Protein AF-A0A091S626-F1 (afdb_monomer)

Secondary structure (DSSP, 8-state):
-TT--EEEEEE-GGGHHHHHHHHHHHHHHTTSTTSPPEEEEEE-SS-EEEEEE--S--HHHHHH-TT---TT----

pLDDT: mean 91.83, std 7.92, range [59.0, 98.12]

Structure (mmCIF, N/CA/C/O backbone):
data_AF-A0A091S626-F1
#
_entry.id   AF-A0A091S626-F1
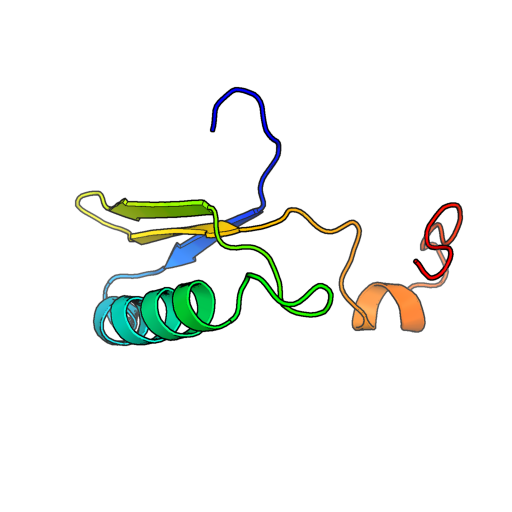#
loop_
_atom_site.group_PDB
_atom_site.id
_atom_site.type_symbol
_atom_site.label_atom_id
_atom_site.label_alt_id
_atom_site.label_comp_id
_atom_site.label_asym_id
_atom_site.label_entity_id
_atom_site.label_seq_id
_atom_site.pdbx_PDB_ins_code
_atom_site.Cartn_x
_atom_site.Cartn_y
_atom_site.Cartn_z
_atom_site.occupancy
_atom_site.B_iso_or_equiv
_atom_site.auth_seq_id
_atom_site.auth_comp_id
_atom_site.auth_asym_id
_atom_site.auth_atom_id
_atom_site.pdbx_PDB_model_num
ATOM 1 N N . PHE A 1 1 ? -13.653 -7.075 0.392 1.00 68.50 1 PHE A N 1
ATOM 2 C CA . PHE A 1 1 ? -14.021 -5.878 -0.388 1.00 68.50 1 PHE A CA 1
ATOM 3 C C . PHE A 1 1 ? -14.820 -6.294 -1.621 1.00 68.50 1 PHE A C 1
ATOM 5 O O . PHE A 1 1 ? -14.304 -6.211 -2.723 1.00 68.50 1 PHE A O 1
ATOM 12 N N . GLU A 1 2 ? -16.028 -6.848 -1.436 1.00 84.19 2 GLU A N 1
ATOM 13 C CA . GLU A 1 2 ? -16.919 -7.246 -2.555 1.00 84.19 2 GLU A CA 1
ATOM 14 C C . GLU A 1 2 ? -16.256 -8.152 -3.620 1.00 84.19 2 GLU A C 1
ATOM 16 O O . GLU A 1 2 ? -16.433 -7.979 -4.819 1.00 84.19 2 GLU A O 1
ATOM 21 N N . GLY A 1 3 ? -15.415 -9.102 -3.191 1.00 86.62 3 GLY A N 1
ATOM 22 C CA . GLY A 1 3 ? -14.674 -9.988 -4.104 1.00 86.62 3 GLY A CA 1
ATOM 23 C C . GLY A 1 3 ? -13.470 -9.352 -4.819 1.00 86.62 3 GLY A C 1
ATOM 24 O O . GLY A 1 3 ? -12.729 -10.062 -5.497 1.00 86.62 3 GLY A O 1
ATOM 25 N N . ARG A 1 4 ? -13.210 -8.049 -4.639 1.00 92.38 4 ARG A N 1
ATOM 26 C CA . ARG A 1 4 ? -12.028 -7.367 -5.185 1.00 92.38 4 ARG A CA 1
ATOM 27 C C . ARG A 1 4 ? -10.752 -7.803 -4.458 1.00 92.38 4 ARG A C 1
ATOM 29 O O . ARG A 1 4 ? -10.692 -7.778 -3.225 1.00 92.38 4 ARG A O 1
ATOM 36 N N . LYS A 1 5 ? -9.718 -8.159 -5.230 1.00 95.75 5 LYS A N 1
ATOM 37 C CA . LYS A 1 5 ? -8.353 -8.358 -4.722 1.00 95.75 5 LYS A CA 1
ATOM 38 C C . LYS A 1 5 ? -7.718 -6.999 -4.420 1.00 95.75 5 LYS A C 1
ATOM 40 O O . LYS A 1 5 ? -7.806 -6.093 -5.241 1.00 95.75 5 LYS A O 1
ATOM 45 N N . VAL A 1 6 ? -7.096 -6.872 -3.252 1.00 97.19 6 VAL A N 1
ATOM 46 C CA . VAL A 1 6 ? -6.487 -5.627 -2.762 1.00 97.19 6 VAL A CA 1
ATOM 47 C C . VAL A 1 6 ? -5.165 -5.932 -2.066 1.00 97.19 6 VAL A C 1
ATOM 49 O O . VAL A 1 6 ? -4.984 -7.036 -1.546 1.00 97.19 6 VAL A O 1
ATOM 52 N N . ALA A 1 7 ? -4.266 -4.954 -2.023 1.00 98.12 7 ALA A N 1
ATOM 53 C CA . ALA A 1 7 ? -3.132 -4.985 -1.112 1.00 98.12 7 ALA A CA 1
ATOM 54 C C . ALA A 1 7 ? -3.574 -4.432 0.251 1.00 98.12 7 ALA A C 1
ATOM 56 O O . ALA A 1 7 ? -4.284 -3.427 0.321 1.00 98.12 7 ALA A O 1
ATOM 57 N N . VAL A 1 8 ? -3.170 -5.091 1.342 1.00 97.31 8 VAL A N 1
ATOM 58 C CA . VAL A 1 8 ? -3.514 -4.675 2.710 1.00 97.31 8 VAL A CA 1
ATOM 59 C C . VAL A 1 8 ? -2.246 -4.286 3.455 1.00 97.31 8 VAL A C 1
ATOM 61 O O . VAL A 1 8 ? -1.432 -5.138 3.813 1.00 97.31 8 VAL A O 1
ATOM 64 N N . LYS A 1 9 ? -2.097 -2.991 3.725 1.00 97.56 9 LYS A N 1
ATOM 65 C CA . LYS A 1 9 ? -1.020 -2.455 4.558 1.00 97.56 9 LYS A CA 1
ATOM 66 C C . LYS A 1 9 ? -1.448 -2.516 6.024 1.00 97.56 9 LYS A C 1
ATOM 68 O O . LYS A 1 9 ? -2.379 -1.817 6.417 1.00 97.56 9 LYS A O 1
ATOM 73 N N . ARG A 1 10 ? -0.778 -3.345 6.831 1.00 97.12 10 ARG A N 1
ATOM 74 C CA . ARG A 1 10 ? -0.987 -3.438 8.288 1.00 97.12 10 ARG A CA 1
ATOM 75 C C . ARG A 1 10 ? 0.004 -2.534 9.018 1.00 97.12 10 ARG A C 1
ATOM 77 O O . ARG A 1 10 ? 1.209 -2.711 8.862 1.00 97.12 10 ARG A O 1
ATOM 84 N N . LEU A 1 11 ? -0.494 -1.611 9.835 1.00 96.38 11 LEU A N 1
ATOM 85 C CA . LEU A 1 11 ? 0.319 -0.664 10.597 1.00 96.38 11 LEU A CA 1
ATOM 86 C C . LEU A 1 11 ? 0.307 -0.997 12.089 1.00 96.38 11 LEU A C 1
ATOM 88 O O . LEU A 1 11 ? -0.736 -1.344 12.647 1.00 96.38 11 LEU A O 1
ATOM 92 N N . LEU A 1 12 ? 1.478 -0.865 12.714 1.00 95.00 12 LEU A N 1
ATOM 93 C CA . LEU A 1 12 ? 1.672 -1.037 14.152 1.00 95.00 12 LEU A CA 1
ATOM 94 C C . LEU A 1 12 ? 1.179 0.196 14.940 1.00 95.00 12 LEU A C 1
ATOM 96 O O . LEU A 1 12 ? 1.135 1.291 14.365 1.00 95.00 12 LEU A O 1
ATOM 100 N N . PRO A 1 13 ? 0.840 0.045 16.237 1.00 91.56 13 PRO A N 1
ATOM 101 C CA . PRO A 1 13 ? 0.373 1.130 17.109 1.00 91.56 13 PRO A CA 1
ATOM 102 C C . PRO A 1 13 ? 1.221 2.400 17.077 1.00 91.56 13 PRO A C 1
ATOM 104 O O . PRO A 1 13 ? 0.689 3.510 17.051 1.00 91.56 13 PRO A O 1
ATOM 107 N N . GLU A 1 14 ? 2.541 2.256 17.009 1.00 92.38 14 GLU A N 1
ATOM 108 C CA . GLU A 1 14 ? 3.492 3.369 17.040 1.00 92.38 14 GLU A CA 1
ATOM 109 C C . GLU A 1 14 ? 3.338 4.282 15.810 1.00 92.38 14 GLU A C 1
ATOM 111 O O . GLU A 1 14 ? 3.654 5.472 15.854 1.00 92.38 14 GLU A O 1
ATOM 116 N N . CYS A 1 15 ? 2.783 3.750 14.718 1.00 91.25 15 CYS A N 1
ATOM 117 C CA . CYS A 1 15 ? 2.549 4.463 13.468 1.00 91.25 15 CYS A CA 1
ATOM 118 C C . CYS A 1 15 ? 1.130 5.036 13.337 1.00 91.25 15 CYS A C 1
ATOM 120 O O . CYS A 1 15 ? 0.824 5.622 12.301 1.00 91.25 15 CYS A O 1
ATOM 122 N N . PHE A 1 16 ? 0.249 4.898 14.336 1.00 88.31 16 PHE A N 1
ATOM 123 C CA . PHE A 1 16 ? -1.161 5.303 14.195 1.00 88.31 16 PHE A CA 1
ATOM 124 C C . PHE A 1 16 ? -1.332 6.793 13.878 1.00 88.31 16 PHE A C 1
ATOM 126 O O . PHE A 1 16 ? -2.187 7.155 13.078 1.00 88.31 16 PHE A O 1
ATOM 133 N N . HIS A 1 17 ? -0.454 7.647 14.406 1.00 89.06 17 HIS A N 1
ATOM 134 C CA . HIS A 1 17 ? -0.445 9.082 14.108 1.00 89.06 17 HIS A CA 1
ATOM 135 C C . HIS A 1 17 ? -0.178 9.411 12.622 1.00 89.06 17 HIS A C 1
ATOM 137 O O . HIS A 1 17 ? -0.460 10.522 12.176 1.00 89.06 17 HIS A O 1
ATOM 143 N N . LEU A 1 18 ? 0.358 8.462 11.845 1.00 92.12 18 LEU A N 1
ATOM 144 C CA . LEU A 1 18 ? 0.594 8.611 10.406 1.00 92.12 18 LEU A CA 1
ATOM 145 C C . LEU A 1 18 ? -0.599 8.151 9.563 1.00 92.12 18 LEU A C 1
ATOM 147 O O . LEU A 1 18 ? -0.720 8.581 8.416 1.00 92.12 18 LEU A O 1
ATOM 151 N N . VAL A 1 19 ? -1.477 7.307 10.120 1.00 93.56 19 VAL A N 1
ATOM 152 C CA . VAL A 1 19 ? -2.582 6.679 9.381 1.00 93.56 19 VAL A CA 1
ATOM 153 C C . VAL A 1 19 ? -3.552 7.734 8.868 1.00 93.56 19 VAL A C 1
ATOM 155 O O . VAL A 1 19 ? -3.877 7.729 7.684 1.00 93.56 19 VAL A O 1
ATOM 158 N N . ASP A 1 20 ? -3.954 8.679 9.718 1.00 91.50 20 ASP A N 1
ATOM 159 C CA . ASP A 1 20 ? -4.901 9.730 9.329 1.00 91.50 20 ASP A CA 1
ATOM 160 C C . ASP A 1 20 ? -4.349 10.596 8.194 1.00 91.50 20 ASP A C 1
ATOM 162 O O . ASP A 1 20 ? -5.063 10.928 7.245 1.00 91.50 20 ASP A O 1
ATOM 166 N N . ARG A 1 21 ? -3.051 10.925 8.252 1.00 94.06 21 ARG A N 1
ATOM 167 C CA . ARG A 1 21 ? -2.379 11.691 7.198 1.00 94.06 21 ARG A CA 1
ATOM 168 C C . ARG A 1 21 ? -2.320 10.904 5.891 1.00 94.06 21 ARG A C 1
ATOM 170 O O . ARG A 1 21 ? -2.596 11.477 4.843 1.00 94.06 21 ARG A O 1
ATOM 177 N N . GLU A 1 22 ? -1.953 9.626 5.947 1.00 95.44 22 GLU A N 1
ATOM 178 C CA . GLU A 1 22 ? -1.862 8.761 4.766 1.00 95.44 22 GLU A CA 1
ATOM 179 C C . GLU A 1 22 ? -3.234 8.570 4.107 1.00 95.44 22 GLU A C 1
ATOM 181 O O . GLU A 1 22 ? -3.380 8.824 2.914 1.00 95.44 22 GLU A O 1
ATOM 186 N N . VAL A 1 23 ? -4.259 8.217 4.888 1.00 95.50 23 VAL A N 1
ATOM 187 C CA . VAL A 1 23 ? -5.628 8.024 4.389 1.00 95.50 23 VAL A CA 1
ATOM 188 C C . VAL A 1 23 ? -6.189 9.313 3.794 1.00 95.50 23 VAL A C 1
ATOM 190 O O . VAL A 1 23 ? -6.814 9.260 2.737 1.00 95.50 23 VAL A O 1
ATOM 193 N N . ARG A 1 24 ? -5.963 10.471 4.431 1.00 96.25 24 ARG A N 1
ATOM 194 C CA . ARG A 1 24 ? -6.422 11.759 3.894 1.00 96.25 24 ARG A CA 1
ATOM 195 C C . ARG A 1 24 ? -5.795 12.057 2.534 1.00 96.25 24 ARG A C 1
ATOM 197 O O . ARG A 1 24 ? -6.523 12.331 1.590 1.00 96.25 24 ARG A O 1
ATOM 204 N N . LEU A 1 25 ? -4.469 11.968 2.432 1.00 96.44 25 LEU A N 1
ATOM 205 C CA . LEU A 1 25 ? -3.757 12.274 1.187 1.00 96.44 25 LEU A CA 1
ATOM 206 C C . LEU A 1 25 ? -4.142 11.321 0.051 1.00 96.44 25 LEU A C 1
ATOM 208 O O . L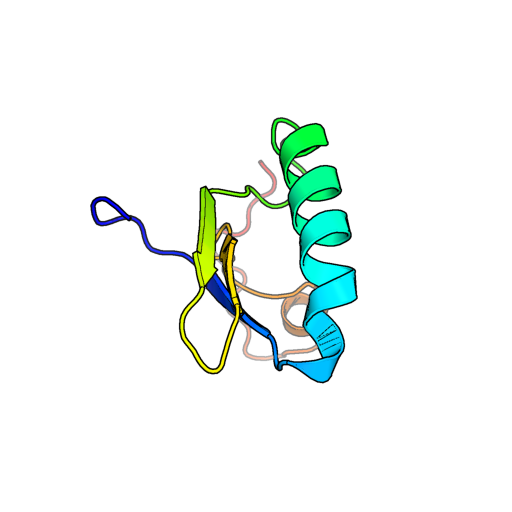EU A 1 25 ? -4.285 11.764 -1.086 1.00 96.44 25 LEU A O 1
ATOM 212 N N . LEU A 1 26 ? -4.342 10.034 0.360 1.00 96.31 26 LEU A N 1
ATOM 213 C CA . LEU A 1 26 ? -4.814 9.060 -0.621 1.00 96.31 26 LEU A CA 1
ATOM 214 C C . LEU A 1 26 ? -6.225 9.402 -1.113 1.00 96.31 26 LEU A C 1
ATOM 216 O O . LEU A 1 26 ?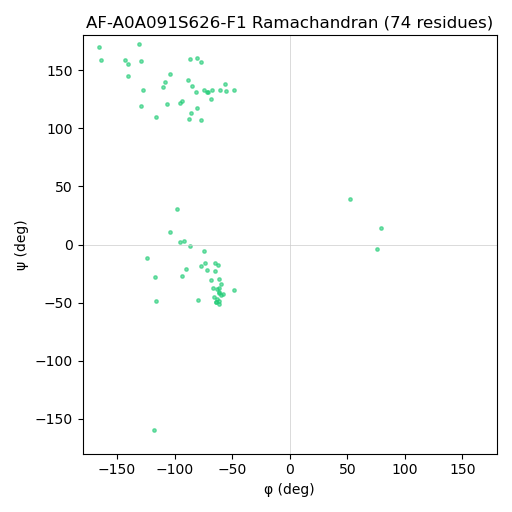 -6.422 9.499 -2.314 1.00 96.31 26 LEU A O 1
ATOM 220 N N . ARG A 1 27 ? -7.179 9.672 -0.211 1.00 95.12 27 ARG A N 1
ATOM 221 C CA . ARG A 1 27 ? -8.559 10.050 -0.584 1.00 95.12 27 ARG A CA 1
ATOM 222 C C . ARG A 1 27 ? -8.656 11.346 -1.389 1.00 95.12 27 ARG A C 1
ATOM 224 O O . ARG A 1 27 ? -9.607 11.530 -2.132 1.00 95.12 27 ARG A O 1
ATOM 231 N N . GLU A 1 28 ? -7.730 12.279 -1.186 1.00 97.19 28 GLU A N 1
ATOM 232 C CA . GLU A 1 28 ? -7.696 13.541 -1.937 1.00 97.19 28 GLU A CA 1
ATOM 233 C C . GLU A 1 28 ? -7.134 13.364 -3.359 1.00 97.19 28 GLU A C 1
ATOM 235 O O . GLU A 1 28 ? -7.350 14.233 -4.202 1.00 97.19 28 GLU A O 1
ATOM 240 N N . SER A 1 29 ? -6.410 12.271 -3.629 1.00 95.75 29 SER A N 1
ATOM 241 C CA . SER A 1 29 ? -5.593 12.118 -4.845 1.00 95.75 29 SER A CA 1
ATOM 242 C C . SER A 1 29 ? -5.913 10.876 -5.688 1.00 95.75 29 SER A C 1
ATOM 244 O O . SER A 1 29 ? -5.415 10.775 -6.808 1.00 95.75 29 SER A O 1
ATOM 246 N N . ASP A 1 30 ? -6.693 9.921 -5.180 1.00 94.06 30 ASP A N 1
ATOM 247 C CA . ASP A 1 30 ? -6.871 8.588 -5.780 1.00 94.06 30 ASP A CA 1
ATOM 248 C C . ASP A 1 30 ? -7.751 8.539 -7.039 1.00 94.06 30 ASP A C 1
ATOM 250 O O . ASP A 1 30 ? -7.818 7.504 -7.700 1.00 94.06 30 ASP A O 1
ATOM 254 N N . GLU A 1 31 ? -8.371 9.657 -7.417 1.00 94.50 31 GLU A N 1
ATOM 255 C CA . GLU A 1 31 ? -9.036 9.817 -8.717 1.00 94.50 31 GLU A CA 1
ATOM 256 C 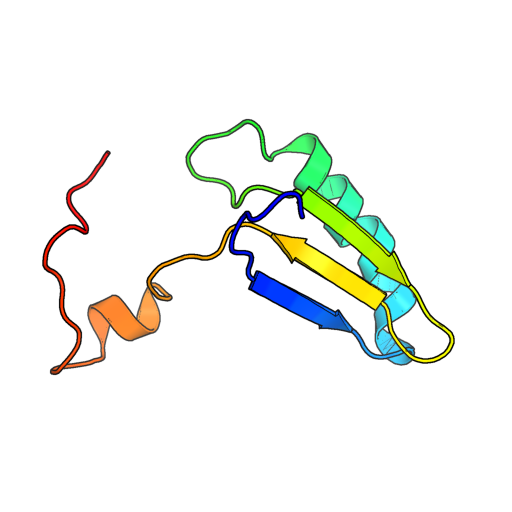C . GLU A 1 31 ? -8.032 9.961 -9.878 1.00 94.50 31 GLU A C 1
ATOM 258 O O . GLU A 1 31 ? -8.393 9.809 -11.046 1.00 94.50 31 GLU A O 1
ATOM 263 N N . HIS A 1 32 ? -6.757 10.250 -9.589 1.00 95.88 32 HIS A N 1
ATOM 264 C CA . HIS A 1 32 ? -5.733 10.367 -10.620 1.00 95.88 32 HIS A CA 1
ATOM 265 C C . HIS A 1 32 ? -5.201 8.981 -11.045 1.00 95.88 32 HIS A C 1
ATOM 267 O O . HIS A 1 32 ? -4.749 8.219 -10.193 1.00 95.88 32 HIS A O 1
ATOM 273 N N . PRO A 1 33 ? -5.114 8.664 -12.353 1.00 93.31 33 PRO A N 1
ATOM 274 C CA . PRO A 1 33 ? -4.768 7.320 -12.845 1.00 93.31 33 PRO A CA 1
ATOM 275 C C . PRO A 1 33 ? -3.346 6.839 -12.502 1.00 93.31 33 PRO A C 1
ATOM 277 O O . PRO A 1 33 ? -3.046 5.656 -12.619 1.00 93.31 33 PRO A O 1
ATOM 280 N N . HIS A 1 34 ? -2.451 7.745 -12.106 1.00 94.19 34 HIS A N 1
ATOM 281 C CA . HIS A 1 34 ? -1.078 7.422 -11.679 1.00 94.19 34 HIS A CA 1
ATOM 282 C C . HIS A 1 34 ? -0.876 7.486 -10.158 1.00 94.19 34 HIS A C 1
ATOM 284 O O . HIS A 1 34 ? 0.259 7.468 -9.683 1.00 94.19 34 HIS A O 1
ATOM 290 N N . VAL A 1 35 ? -1.963 7.597 -9.394 1.00 96.12 35 VAL A N 1
ATOM 291 C CA . VAL A 1 35 ? -1.957 7.494 -7.935 1.00 96.12 35 VAL A CA 1
ATOM 292 C C . VAL A 1 35 ? -2.656 6.194 -7.558 1.00 96.12 35 VAL A C 1
ATOM 294 O O . VAL A 1 35 ? -3.689 5.851 -8.121 1.00 96.12 35 VAL A O 1
ATOM 297 N N . VAL A 1 36 ? -2.077 5.453 -6.612 1.00 95.81 36 VAL A N 1
ATOM 298 C CA . VAL A 1 36 ? -2.643 4.176 -6.165 1.00 95.81 36 VAL A CA 1
ATOM 299 C C . VAL A 1 36 ? -4.041 4.381 -5.585 1.00 95.81 36 VAL A C 1
ATOM 301 O O . VAL A 1 36 ? -4.250 5.258 -4.741 1.00 95.81 36 VAL A O 1
ATOM 304 N N . ARG A 1 37 ? -4.995 3.546 -6.003 1.00 96.00 37 ARG A N 1
ATOM 305 C CA . ARG A 1 37 ? -6.378 3.699 -5.556 1.00 96.00 37 ARG A CA 1
ATOM 306 C C . ARG A 1 37 ? -6.561 3.299 -4.095 1.00 96.00 37 ARG A C 1
ATOM 308 O O . ARG A 1 37 ? -6.160 2.203 -3.693 1.00 96.00 37 ARG A O 1
ATOM 315 N N . TYR A 1 38 ? -7.225 4.147 -3.311 1.00 96.69 38 TYR A N 1
ATOM 316 C CA . TYR A 1 38 ? -7.653 3.816 -1.956 1.00 96.69 38 TYR A CA 1
ATOM 317 C C . TYR A 1 38 ? -9.033 3.151 -1.972 1.00 96.69 38 TYR A C 1
ATOM 319 O O . TYR A 1 38 ? -9.919 3.518 -2.740 1.00 96.69 38 TYR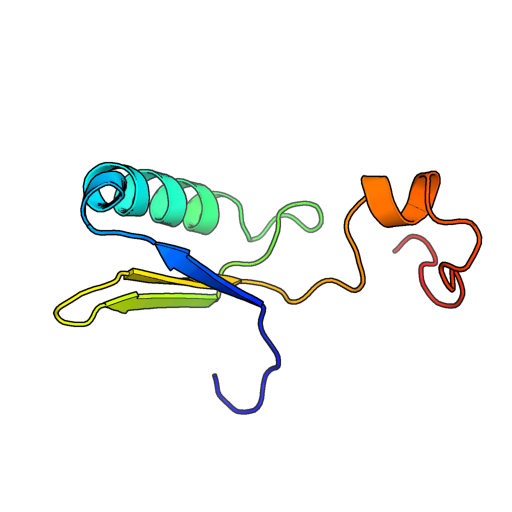 A O 1
ATOM 327 N N . PHE A 1 39 ? -9.231 2.149 -1.113 1.00 95.31 39 PHE A N 1
ATOM 328 C CA . PHE A 1 39 ? -10.537 1.506 -0.958 1.00 95.31 39 PHE A CA 1
ATOM 329 C C . PHE A 1 39 ? -11.124 1.696 0.433 1.00 95.31 39 PHE A C 1
ATOM 331 O O . PHE A 1 39 ? -12.305 2.006 0.562 1.00 95.31 39 PHE A O 1
ATOM 338 N N . CYS A 1 40 ? -10.340 1.453 1.483 1.00 95.31 40 CYS A N 1
ATOM 339 C CA . CYS A 1 40 ? -10.863 1.440 2.844 1.00 95.31 40 CYS A CA 1
ATOM 340 C C . CYS A 1 40 ? -9.745 1.544 3.887 1.00 95.31 40 CYS A C 1
ATOM 342 O O . CYS A 1 40 ? -8.588 1.222 3.609 1.00 95.31 40 CYS A O 1
ATOM 344 N N . THR A 1 41 ? -10.105 1.973 5.099 1.00 95.94 41 THR A N 1
ATOM 345 C CA . THR A 1 41 ? -9.272 1.830 6.293 1.00 95.94 41 THR A CA 1
ATOM 346 C C . THR A 1 41 ? -10.106 1.168 7.384 1.00 95.94 41 THR A C 1
ATOM 348 O O . THR A 1 41 ? -11.238 1.581 7.617 1.00 95.94 41 THR A O 1
ATOM 351 N N . GLU A 1 42 ? -9.548 0.163 8.044 1.00 95.19 42 GLU A N 1
ATOM 352 C CA . GLU A 1 42 ? -10.173 -0.566 9.150 1.00 95.19 42 GLU A CA 1
ATOM 353 C C . GLU A 1 42 ? -9.214 -0.620 10.338 1.00 95.19 42 GLU A C 1
ATOM 355 O O . GLU A 1 42 ? -7.995 -0.497 10.179 1.00 95.19 42 GLU A O 1
ATOM 360 N N . ARG A 1 43 ? -9.745 -0.819 11.544 1.00 95.19 43 ARG A N 1
ATOM 361 C CA . ARG A 1 43 ? -8.922 -0.956 12.751 1.00 95.19 43 ARG A CA 1
ATOM 362 C C . ARG A 1 43 ? -9.471 -2.016 13.687 1.00 95.19 43 ARG A C 1
ATOM 364 O O . ARG A 1 43 ? -10.682 -2.139 13.855 1.00 95.19 43 ARG A O 1
ATOM 371 N N . ASP A 1 44 ? -8.567 -2.711 14.359 1.00 94.50 44 ASP A N 1
ATOM 372 C CA . ASP A 1 44 ? -8.897 -3.546 15.508 1.00 94.50 44 ASP A CA 1
ATOM 373 C C . ASP A 1 44 ? -8.176 -3.036 16.770 1.00 94.50 44 ASP A C 1
ATOM 375 O O . ASP A 1 44 ? -7.824 -1.857 16.871 1.00 94.50 44 ASP A O 1
ATOM 379 N N . LYS A 1 45 ? -8.020 -3.892 17.786 1.00 92.56 45 LYS A N 1
ATOM 380 C CA . LYS A 1 45 ? -7.358 -3.519 19.046 1.00 92.56 45 LYS A CA 1
ATOM 381 C C . LYS A 1 45 ? -5.845 -3.342 18.907 1.00 92.56 45 LYS A C 1
ATOM 383 O O . LYS A 1 45 ? -5.246 -2.707 19.769 1.00 92.56 45 LYS A O 1
ATOM 388 N N . GLN A 1 46 ? -5.230 -3.942 17.895 1.00 94.69 46 GLN A N 1
ATOM 389 C CA . GLN A 1 46 ? -3.781 -4.052 17.760 1.00 94.69 46 GLN A CA 1
ATOM 390 C C . GLN A 1 46 ? -3.249 -3.320 16.526 1.00 94.69 46 GLN A C 1
ATOM 392 O O . GLN A 1 46 ? -2.107 -2.869 16.555 1.00 94.69 46 GLN A O 1
ATOM 397 N N . PHE A 1 47 ? -4.042 -3.173 15.462 1.00 96.06 47 PHE A N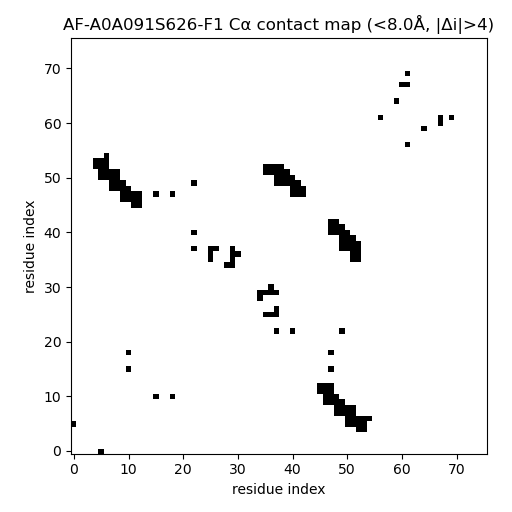 1
ATOM 398 C CA . PHE A 1 47 ? -3.552 -2.677 14.179 1.00 96.06 47 PHE A CA 1
ATOM 399 C C . PHE A 1 47 ? -4.548 -1.772 13.452 1.00 96.06 47 PHE A C 1
ATOM 401 O O . PHE A 1 47 ? -5.763 -1.840 13.645 1.00 96.06 47 PHE A O 1
ATOM 408 N N . HIS A 1 48 ? -3.992 -0.964 12.549 1.00 96.44 48 HIS A N 1
ATOM 409 C CA . HIS A 1 48 ? -4.731 -0.334 11.457 1.00 96.44 48 HIS A CA 1
ATOM 410 C C . HIS A 1 48 ? -4.432 -1.060 10.146 1.00 96.44 48 HIS A C 1
ATOM 412 O O . HIS A 1 48 ? -3.318 -1.544 9.928 1.00 96.44 48 HIS A O 1
ATOM 418 N N . TYR A 1 49 ? -5.424 -1.107 9.266 1.00 96.88 49 TYR A N 1
ATOM 419 C CA . TYR A 1 49 ? -5.368 -1.781 7.979 1.00 96.88 49 TYR A CA 1
ATOM 420 C C . TYR A 1 49 ? -5.817 -0.819 6.893 1.00 96.88 49 TYR A C 1
ATOM 422 O O . TYR A 1 49 ? -6.962 -0.381 6.907 1.00 96.88 49 TYR A O 1
ATOM 430 N N . ILE A 1 50 ? -4.943 -0.528 5.935 1.00 97.12 50 ILE A N 1
ATOM 431 C CA . ILE A 1 50 ? -5.288 0.275 4.759 1.00 97.12 50 ILE A CA 1
ATOM 432 C C . ILE A 1 50 ? -5.379 -0.668 3.563 1.00 97.12 50 ILE A C 1
ATOM 434 O O . ILE A 1 50 ? -4.410 -1.357 3.236 1.00 97.12 50 ILE A O 1
ATOM 438 N N . ALA A 1 51 ? -6.548 -0.709 2.929 1.00 97.25 51 ALA A N 1
ATOM 439 C CA . ALA A 1 51 ? -6.780 -1.459 1.705 1.00 97.25 51 ALA A CA 1
ATOM 440 C C . ALA A 1 51 ? -6.616 -0.538 0.492 1.00 97.25 51 ALA A C 1
ATOM 442 O O . ALA A 1 51 ? -7.332 0.460 0.365 1.00 97.25 51 ALA A O 1
ATOM 443 N N . ILE A 1 52 ? -5.693 -0.903 -0.394 1.00 96.88 52 ILE A N 1
ATOM 444 C CA . ILE A 1 52 ? -5.361 -0.172 -1.621 1.00 96.88 52 ILE A CA 1
ATOM 445 C C . ILE A 1 52 ? -5.332 -1.116 -2.826 1.00 96.88 52 ILE A C 1
ATOM 447 O O . ILE A 1 52 ? -5.445 -2.339 -2.688 1.00 96.88 52 ILE A O 1
ATOM 451 N N . GLU A 1 53 ? -5.196 -0.547 -4.017 1.00 96.19 53 GLU A N 1
ATOM 452 C CA . GLU A 1 53 ? -4.987 -1.295 -5.253 1.00 96.19 53 GLU A CA 1
ATOM 453 C C . GLU A 1 53 ? -3.884 -2.354 -5.125 1.00 96.19 53 GLU A C 1
ATOM 455 O O . GLU A 1 53 ? -2.802 -2.108 -4.591 1.00 96.19 53 GLU A O 1
ATOM 460 N N . LEU A 1 54 ? -4.187 -3.563 -5.601 1.00 95.75 54 LEU A N 1
ATOM 461 C CA . LEU A 1 54 ? -3.200 -4.625 -5.726 1.00 95.75 54 LEU A CA 1
ATOM 462 C C . LEU A 1 54 ? -2.501 -4.497 -7.080 1.00 95.75 54 LEU A C 1
ATOM 464 O O . LEU A 1 54 ? -3.095 -4.823 -8.105 1.00 95.75 54 LEU A O 1
ATOM 468 N N . CYS A 1 55 ? -1.243 -4.071 -7.063 1.00 93.81 55 CYS A N 1
ATOM 469 C CA . CYS A 1 55 ? -0.408 -3.985 -8.258 1.00 93.81 55 CYS A CA 1
ATOM 470 C C . CYS A 1 55 ? 0.296 -5.316 -8.557 1.00 93.81 55 CYS A C 1
ATOM 472 O O . CYS A 1 55 ? 0.497 -6.143 -7.666 1.00 93.81 55 CYS A O 1
ATOM 474 N N . SER A 1 56 ? 0.728 -5.493 -9.808 1.00 92.06 56 SER A N 1
ATOM 475 C CA . SER A 1 56 ? 1.512 -6.663 -10.225 1.00 92.06 56 SER A CA 1
ATOM 476 C C . SER A 1 56 ? 2.897 -6.708 -9.575 1.00 92.06 56 SER A C 1
ATOM 478 O O . SER A 1 56 ? 3.377 -7.792 -9.256 1.00 92.06 56 SER A O 1
ATOM 480 N N . ALA A 1 57 ? 3.540 -5.544 -9.409 1.00 92.50 57 ALA A N 1
ATOM 481 C CA . ALA A 1 57 ? 4.883 -5.411 -8.849 1.00 92.50 57 ALA A CA 1
ATOM 482 C C . ALA A 1 57 ? 5.215 -3.966 -8.468 1.00 92.50 57 ALA A C 1
ATOM 484 O O . ALA A 1 57 ? 4.522 -3.019 -8.849 1.00 92.50 57 ALA A O 1
ATOM 485 N N . THR A 1 58 ? 6.326 -3.807 -7.760 1.00 93.75 58 THR A N 1
ATOM 486 C CA . THR A 1 58 ? 7.018 -2.529 -7.592 1.00 93.75 58 THR A CA 1
ATOM 487 C C . THR A 1 58 ? 7.893 -2.202 -8.808 1.00 93.75 58 THR A C 1
ATOM 489 O O . THR A 1 58 ? 8.297 -3.081 -9.572 1.00 93.75 58 THR A O 1
ATOM 492 N N . LEU A 1 59 ? 8.250 -0.923 -8.968 1.00 93.62 59 LEU A N 1
ATOM 493 C CA . LEU A 1 59 ? 9.183 -0.499 -10.018 1.00 93.62 59 LEU A CA 1
ATOM 494 C C . LEU A 1 59 ? 10.563 -1.154 -9.861 1.00 93.62 59 LEU A C 1
ATOM 496 O O . LEU A 1 59 ? 11.189 -1.514 -10.855 1.00 93.62 59 LEU A O 1
ATOM 500 N N . GLN A 1 60 ? 11.027 -1.324 -8.622 1.00 94.88 60 GLN A N 1
ATOM 501 C CA . GLN A 1 60 ? 12.313 -1.955 -8.352 1.00 94.88 60 GLN A CA 1
ATOM 502 C C . GLN A 1 60 ? 12.333 -3.398 -8.865 1.00 94.88 60 GLN A C 1
ATOM 504 O O . GLN A 1 60 ? 13.239 -3.766 -9.605 1.00 94.88 60 GLN A O 1
ATOM 509 N N . GLU A 1 61 ? 11.308 -4.196 -8.552 1.00 93.00 61 GLU A N 1
ATOM 510 C CA . GLU A 1 61 ? 11.196 -5.570 -9.058 1.00 93.00 61 GLU A CA 1
ATOM 511 C C . GLU A 1 61 ? 11.157 -5.604 -10.587 1.00 93.00 61 GLU A C 1
ATOM 513 O O . GLU A 1 61 ? 11.859 -6.405 -11.198 1.00 93.00 61 GLU A O 1
ATOM 518 N N . TYR A 1 62 ? 10.396 -4.704 -11.213 1.00 91.19 62 TYR A N 1
ATOM 519 C CA . TYR A 1 62 ? 10.318 -4.616 -12.671 1.00 91.19 62 TYR A CA 1
ATOM 520 C C . TYR A 1 62 ? 11.692 -4.385 -13.332 1.00 91.19 62 TYR A C 1
ATOM 522 O O . TYR A 1 62 ? 12.011 -5.001 -14.359 1.00 91.19 62 TYR A O 1
ATOM 530 N N . VAL A 1 63 ? 12.508 -3.503 -12.745 1.00 92.25 63 VAL A N 1
ATOM 531 C CA . VAL A 1 63 ? 13.826 -3.119 -13.272 1.00 92.25 63 VAL A CA 1
ATOM 532 C C . VAL A 1 63 ? 14.895 -4.156 -12.940 1.00 92.25 63 VAL A C 1
ATOM 534 O O . VAL A 1 63 ? 15.667 -4.545 -13.814 1.00 92.25 63 VAL A O 1
ATOM 537 N N . GLU A 1 64 ? 14.955 -4.599 -11.689 1.00 95.31 64 GLU A N 1
ATOM 538 C CA . GLU A 1 64 ? 16.096 -5.348 -11.162 1.00 95.31 64 GLU A CA 1
ATOM 539 C C . GLU A 1 64 ? 15.921 -6.862 -11.268 1.00 95.31 64 GLU A C 1
ATOM 541 O O . GLU A 1 64 ? 16.916 -7.580 -11.351 1.00 95.31 64 GLU A O 1
ATOM 546 N N . SER A 1 65 ? 14.685 -7.373 -11.276 1.00 93.94 65 SER A N 1
ATOM 547 C CA . SER A 1 65 ? 14.459 -8.817 -11.279 1.00 93.94 65 SER A CA 1
ATOM 548 C C . SER A 1 65 ? 14.621 -9.404 -12.692 1.00 93.94 65 SER A C 1
ATOM 550 O O . SER A 1 65 ? 13.842 -9.088 -13.606 1.00 93.94 65 SER A O 1
ATOM 552 N N . PRO A 1 66 ? 15.603 -10.303 -12.911 1.00 90.00 66 PRO A N 1
ATOM 553 C CA . PRO A 1 66 ? 15.840 -10.894 -14.228 1.00 90.00 66 PRO A CA 1
ATOM 554 C C . PRO A 1 66 ? 14.707 -11.831 -14.656 1.00 90.00 66 PRO A C 1
ATOM 556 O O . PRO A 1 66 ? 14.415 -11.953 -15.843 1.00 90.00 66 PRO A O 1
ATOM 559 N N . SER A 1 67 ? 14.059 -12.481 -13.687 1.00 90.81 67 SER A N 1
ATOM 560 C CA . SER A 1 67 ? 12.986 -13.457 -13.896 1.00 90.81 67 SER A CA 1
ATOM 561 C C . SER A 1 67 ? 11.588 -12.842 -13.885 1.00 90.81 67 SER A C 1
ATOM 563 O O . SER A 1 67 ? 10.603 -13.574 -13.974 1.00 90.81 67 SER A O 1
ATOM 565 N N . PHE A 1 68 ? 11.477 -11.518 -13.762 1.00 89.00 68 PHE A N 1
ATOM 566 C CA . PHE A 1 68 ? 10.185 -10.854 -13.723 1.00 89.00 68 PHE A CA 1
ATOM 567 C C . PHE A 1 68 ? 9.470 -10.931 -15.077 1.00 89.00 68 PHE A C 1
ATOM 569 O O . PHE A 1 68 ? 10.018 -10.534 -16.111 1.00 89.00 68 PHE A O 1
ATOM 576 N N . ASP A 1 69 ? 8.239 -11.446 -15.064 1.00 87.88 69 ASP A N 1
ATOM 577 C CA . ASP A 1 69 ? 7.406 -11.549 -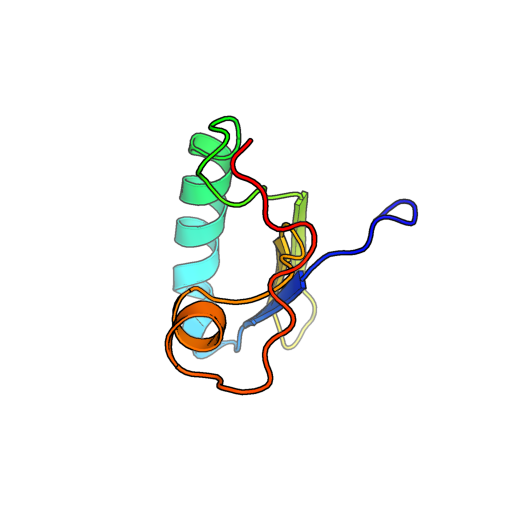16.258 1.00 87.88 69 ASP A CA 1
ATOM 578 C C . ASP A 1 69 ? 6.813 -10.180 -16.599 1.00 87.88 69 ASP A C 1
ATOM 580 O O . ASP A 1 69 ? 5.920 -9.676 -15.924 1.00 87.88 69 ASP A O 1
ATOM 584 N N . ARG A 1 70 ? 7.340 -9.567 -17.660 1.00 86.62 70 ARG A N 1
ATOM 585 C CA . A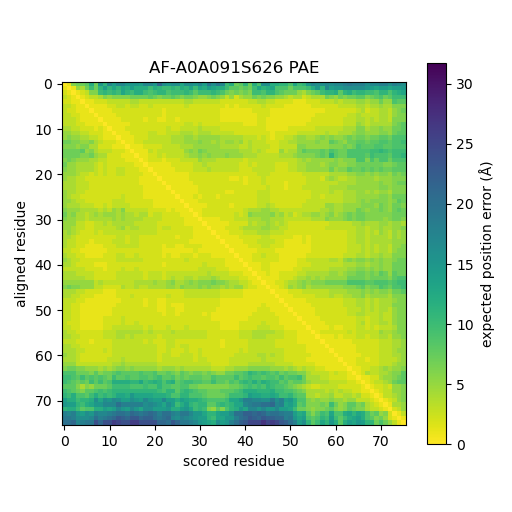RG A 1 70 ? 6.941 -8.229 -18.120 1.00 86.62 70 ARG A CA 1
ATOM 586 C C . ARG A 1 70 ? 5.739 -8.258 -19.065 1.00 86.62 70 ARG A C 1
ATOM 588 O O . ARG A 1 70 ? 5.315 -7.209 -19.543 1.00 86.62 70 ARG A O 1
ATOM 595 N N . ARG A 1 71 ? 5.206 -9.441 -19.383 1.00 83.38 71 ARG A N 1
ATOM 596 C CA . ARG A 1 71 ? 4.076 -9.576 -20.309 1.00 83.38 71 ARG A CA 1
ATOM 597 C C . ARG A 1 71 ? 2.812 -8.978 -19.686 1.00 83.38 71 ARG A C 1
ATOM 599 O O . ARG A 1 71 ? 2.482 -9.281 -18.545 1.00 83.38 71 ARG A O 1
ATOM 606 N N . GLY A 1 72 ? 2.088 -8.163 -20.453 1.00 76.75 72 GLY A N 1
ATOM 607 C CA . GLY A 1 72 ? 0.826 -7.556 -20.015 1.00 76.75 72 GLY A CA 1
ATOM 608 C C . GLY A 1 72 ? 0.972 -6.333 -19.103 1.00 76.75 72 GLY A C 1
ATOM 609 O O . GLY A 1 72 ? -0.008 -5.934 -18.484 1.00 76.75 72 GLY A O 1
ATOM 610 N N . LEU A 1 73 ? 2.169 -5.741 -19.018 1.00 79.12 73 LEU A N 1
ATOM 611 C CA . LEU A 1 73 ? 2.406 -4.428 -18.399 1.00 79.12 73 LEU A CA 1
ATOM 612 C C . LEU A 1 73 ? 2.478 -3.306 -19.444 1.00 79.12 73 LEU A C 1
ATOM 614 O O . LEU A 1 73 ? 3.223 -2.342 -19.267 1.00 79.12 73 LEU A O 1
ATOM 618 N N . ASP A 1 74 ? 1.756 -3.457 -20.555 1.00 65.50 74 ASP A N 1
ATOM 619 C CA . ASP A 1 74 ? 1.707 -2.430 -21.591 1.00 65.50 74 ASP A CA 1
ATOM 620 C C . ASP A 1 74 ? 1.247 -1.095 -20.974 1.00 65.50 74 ASP A C 1
ATOM 622 O O . ASP A 1 74 ? 0.353 -1.098 -20.119 1.00 65.50 74 ASP A O 1
ATOM 626 N N . PRO A 1 75 ? 1.865 0.040 -21.355 1.00 59.00 75 PRO A N 1
ATOM 627 C CA . PRO A 1 75 ? 1.427 1.344 -20.880 1.00 59.00 75 PRO A CA 1
ATOM 628 C C . PRO A 1 75 ? -0.055 1.536 -21.208 1.00 59.00 75 PRO A C 1
ATOM 630 O O . PRO A 1 75 ? -0.473 1.266 -22.337 1.00 59.00 75 PRO A O 1
ATOM 633 N N . VAL A 1 76 ? -0.827 1.986 -20.217 1.00 59.22 76 VAL A N 1
ATOM 634 C CA . VAL A 1 76 ? -2.230 2.386 -20.399 1.00 59.22 76 VAL A CA 1
ATOM 635 C C . VAL A 1 76 ? -2.298 3.700 -21.165 1.00 59.22 76 VAL A C 1
ATOM 637 O O . VAL A 1 76 ? -1.514 4.613 -20.815 1.00 59.22 76 VAL A O 1
#

Sequence (76 aa):
FEGRKVAVKRLLPECFHLVDREVRLLRESDEHPHVVRYFCTERDKQFHYIAIELCSATLQEYVESPSFDRRGLDPV

Nearest PDB structures (foldseek):
  6w3a-assembly1_A  TM=9.729E-01  e=1.213E-07  Homo sapiens
  4z7g-assembly1_A  TM=9.872E-01  e=2.112E-07  Homo sapiens
  6xdf-assembly3_B  TM=9.129E-01  e=1.290E-07  Homo sapiens
  6w3e-assembly1_A  TM=8.745E-01  e=1.213E-07  Homo sapiens
  7bmk-assembly1_B  TM=9.200E-01  e=3.459E-07  Homo sapiens

Radius of gyration: 14.79 Å; Cα contacts (8 Å, |Δi|>4): 79; chains: 1; bounding box: 33×27×41 Å

InterPro domains:
  IPR000719 Protein kinase domain [PS50011] (1-76)
  IPR011009 Protein kinase-like domain superfamily [SSF56112] (3-68)
  IPR045133 Serine/threonine-protein kinase/endoribonuclease IRE1/2-like [PTHR13954] (1-67)

Mean predicted aligned error: 4.49 Å

Organism: Nestor notabilis (NCBI:txid176057)

Foldseek 3Di:
DVPDDWDKDKDFPVCPVVVVVVVVVQVVDQVDPPRWHWDDWDDDPTIIITTTHDDPDDPCCVPPPPPDDCPPVPDD

Solvent-accessible surface area (backbone atoms only — not comparable to full-atom values): 4880 Å² total; per-residue (Å²): 107,94,87,56,80,58,36,72,50,76,40,55,67,92,50,51,86,49,47,64,57,52,53,50,56,33,72,74,44,32,88,39,94,90,39,72,37,66,76,49,76,50,72,66,98,66,38,40,37,40,34,28,62,57,72,97,69,53,72,64,50,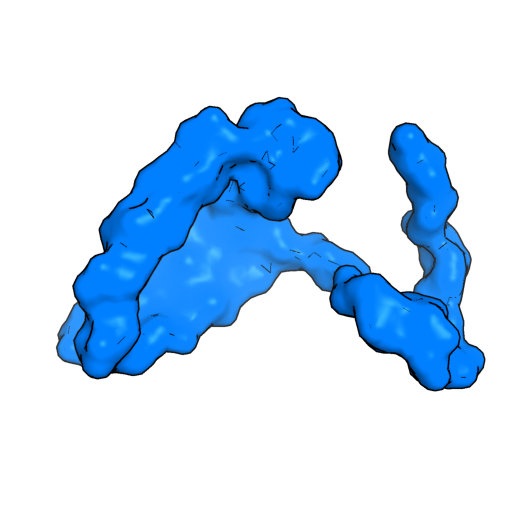67,72,69,40,89,84,56,81,70,79,90,68,72,86,129